Protein AF-A0A968S5L4-F1 (afdb_monomer_lite)

pLDDT: mean 70.98, std 14.9, range [24.83, 89.88]

Foldseek 3Di:
DDDDDQPFDPDPAKTKDKDQQPPPPDADLPDQRMKIKIKHKDFAPRDGDPCCQLKIKIKIFMAGSVLCVVVDDQDPDAPPPPDDPPNRSHGPDMDMDIGHHPDDDQQSVQCRHPVPPRPD

Structure (mmCIF, N/CA/C/O backbone):
data_AF-A0A968S5L4-F1
#
_entry.id   AF-A0A968S5L4-F1
#
loop_
_atom_site.group_PDB
_atom_site.id
_atom_site.type_symbol
_atom_site.label_atom_id
_atom_site.label_alt_id
_atom_site.label_comp_id
_atom_site.label_asym_id
_atom_site.label_entity_id
_atom_site.label_seq_id
_atom_site.pdbx_PDB_ins_code
_atom_site.Cartn_x
_atom_site.Cartn_y
_atom_site.Cartn_z
_atom_site.occupancy
_atom_site.B_iso_or_equiv
_atom_site.auth_seq_id
_atom_site.auth_comp_id
_atom_site.auth_asym_id
_atom_site.auth_atom_id
_atom_site.pdbx_PDB_model_num
ATOM 1 N N . MET A 1 1 ? -27.297 -17.926 2.618 1.00 31.64 1 MET A N 1
ATOM 2 C CA . MET A 1 1 ? -27.631 -16.638 1.979 1.00 31.64 1 MET A CA 1
ATOM 3 C C . MET A 1 1 ? -26.302 -16.006 1.614 1.00 31.64 1 MET A C 1
ATOM 5 O O . MET A 1 1 ? -25.508 -15.799 2.516 1.00 31.64 1 MET A O 1
ATOM 9 N N . ALA A 1 2 ? -25.987 -15.887 0.325 1.00 24.83 2 ALA A N 1
ATOM 10 C CA . ALA A 1 2 ? -24.696 -15.364 -0.121 1.00 24.83 2 ALA A CA 1
ATOM 11 C C . ALA A 1 2 ? -24.741 -13.832 -0.059 1.00 24.83 2 ALA A C 1
ATOM 13 O O . ALA A 1 2 ? -25.606 -13.228 -0.693 1.00 24.83 2 ALA A O 1
ATOM 14 N N . SER A 1 3 ? -23.867 -13.230 0.748 1.00 40.69 3 SER A N 1
ATOM 15 C CA . SER A 1 3 ? -23.628 -11.788 0.746 1.00 40.69 3 SER A CA 1
ATOM 16 C C . SER A 1 3 ? -23.086 -11.376 -0.624 1.00 40.69 3 SER A C 1
ATOM 18 O O . SER A 1 3 ? -22.370 -12.137 -1.278 1.00 40.69 3 SER A O 1
ATOM 20 N N . ALA A 1 4 ? -23.507 -10.204 -1.099 1.00 41.69 4 ALA A N 1
ATOM 21 C CA . ALA A 1 4 ? -23.094 -9.661 -2.386 1.00 41.69 4 ALA A CA 1
ATOM 22 C C . ALA A 1 4 ? -21.556 -9.672 -2.512 1.00 41.69 4 ALA A C 1
ATOM 24 O O . ALA A 1 4 ? -20.881 -9.406 -1.515 1.00 41.69 4 ALA A O 1
ATOM 25 N N . PRO A 1 5 ? -20.987 -9.966 -3.699 1.00 42.16 5 PRO A N 1
ATOM 26 C CA . PRO A 1 5 ? -19.550 -9.827 -3.887 1.00 42.16 5 PRO A CA 1
ATOM 27 C C . PRO A 1 5 ? -19.185 -8.380 -3.556 1.00 42.16 5 PRO A C 1
ATOM 29 O O . PRO A 1 5 ? -19.852 -7.466 -4.047 1.00 42.16 5 PRO A O 1
ATOM 32 N N . CYS A 1 6 ? -18.178 -8.186 -2.698 1.00 44.28 6 CYS A N 1
ATOM 33 C CA . CYS A 1 6 ? -17.634 -6.876 -2.360 1.00 44.28 6 CYS A CA 1
ATOM 34 C C . CYS A 1 6 ? -17.539 -6.050 -3.648 1.00 44.28 6 CYS A C 1
ATOM 36 O O . CYS A 1 6 ? -16.860 -6.462 -4.592 1.00 44.28 6 CYS A O 1
ATOM 38 N N . ALA A 1 7 ? -18.303 -4.959 -3.742 1.00 43.19 7 ALA A N 1
ATOM 39 C CA . ALA A 1 7 ? -18.346 -4.172 -4.963 1.00 43.19 7 ALA A CA 1
ATOM 40 C C . ALA A 1 7 ? -16.926 -3.676 -5.266 1.00 43.19 7 ALA A C 1
ATOM 42 O O . ALA A 1 7 ? -16.298 -3.030 -4.428 1.00 43.19 7 ALA A O 1
ATOM 43 N N . SER A 1 8 ? -16.411 -4.026 -6.447 1.00 37.66 8 SER A N 1
ATOM 44 C CA . SER A 1 8 ? -15.087 -3.597 -6.900 1.00 37.66 8 SER A CA 1
ATOM 45 C C . SER A 1 8 ? -14.999 -2.066 -6.840 1.00 37.66 8 SER A C 1
ATOM 47 O O . SER A 1 8 ? -15.880 -1.401 -7.393 1.00 37.66 8 SER A O 1
ATOM 49 N N . PRO A 1 9 ? -13.943 -1.486 -6.246 1.00 40.91 9 PRO A N 1
ATOM 50 C CA . PRO A 1 9 ? -13.717 -0.050 -6.247 1.00 40.91 9 PRO A CA 1
ATOM 51 C C . PRO A 1 9 ? -13.678 0.462 -7.689 1.00 40.91 9 PRO A C 1
ATOM 53 O O . PRO A 1 9 ? -12.948 -0.068 -8.527 1.00 40.91 9 PRO A O 1
ATOM 56 N N . THR A 1 10 ? -14.469 1.492 -7.985 1.00 44.44 10 THR A N 1
ATOM 57 C CA . THR A 1 10 ? -14.611 2.098 -9.323 1.00 44.44 10 THR A CA 1
ATOM 58 C C . THR A 1 10 ? -13.517 3.126 -9.642 1.00 44.44 10 THR A C 1
ATOM 60 O O . THR A 1 10 ? -13.567 3.785 -10.678 1.00 44.44 10 THR A O 1
ATOM 63 N N . SER A 1 11 ? -12.531 3.284 -8.753 1.00 48.44 11 SER A N 1
ATOM 64 C CA . SER A 1 11 ? -11.362 4.150 -8.929 1.00 48.44 11 SER A CA 1
ATOM 65 C C . SER A 1 11 ? -10.248 3.398 -9.660 1.00 48.44 11 SER A C 1
ATOM 67 O O . SER A 1 11 ? -9.842 2.312 -9.253 1.00 48.44 11 SER A O 1
ATOM 69 N N . THR A 1 12 ? -9.731 3.984 -10.738 1.00 48.81 12 THR A N 1
ATOM 70 C CA . THR A 1 12 ? -8.738 3.361 -11.628 1.00 48.81 12 THR A CA 1
ATOM 71 C C . THR A 1 12 ? -7.289 3.494 -11.156 1.00 48.81 12 THR A C 1
ATOM 73 O O . THR A 1 12 ? -6.401 2.978 -11.827 1.00 48.81 12 THR A O 1
ATOM 76 N N . ALA A 1 13 ? -7.017 4.188 -10.046 1.00 50.78 13 ALA A N 1
ATOM 77 C CA . ALA A 1 13 ? -5.640 4.444 -9.613 1.00 50.78 13 ALA A CA 1
ATOM 78 C C . ALA A 1 13 ? -5.165 3.481 -8.514 1.00 50.78 13 ALA A C 1
ATOM 80 O O . ALA A 1 13 ? -4.027 3.032 -8.563 1.00 50.78 13 ALA A O 1
ATOM 81 N N . PHE A 1 14 ? -6.030 3.118 -7.563 1.00 58.44 14 PHE A N 1
ATOM 82 C CA . PHE A 1 14 ? -5.713 2.209 -6.459 1.00 58.44 14 PHE A CA 1
ATOM 83 C C . PHE A 1 14 ? -7.018 1.570 -5.986 1.00 58.44 14 PHE A C 1
ATOM 85 O O . PHE A 1 14 ? -7.933 2.283 -5.571 1.00 58.44 14 PHE A O 1
ATOM 92 N N . GLN A 1 15 ? -7.135 0.246 -6.075 1.00 68.75 15 GLN A N 1
ATOM 93 C CA . GLN A 1 15 ? -8.306 -0.436 -5.532 1.00 68.75 15 GLN A CA 1
ATOM 94 C C . GLN A 1 15 ? -8.100 -0.593 -4.024 1.00 68.75 15 GLN A C 1
ATOM 96 O O . GLN A 1 15 ? -7.234 -1.354 -3.592 1.00 68.75 15 GLN A O 1
ATOM 101 N N . LEU A 1 16 ? -8.861 0.177 -3.246 1.00 75.75 16 LEU A N 1
ATOM 102 C CA . LEU A 1 16 ? -8.936 0.074 -1.792 1.00 75.75 16 LEU A CA 1
ATOM 103 C C . LEU A 1 16 ? -10.148 -0.776 -1.420 1.00 75.75 16 LEU A C 1
ATOM 105 O O . LEU A 1 16 ? -11.273 -0.443 -1.784 1.00 75.75 16 LEU A O 1
ATOM 109 N N . TYR A 1 17 ? -9.908 -1.861 -0.700 1.00 85.69 17 TYR A N 1
ATOM 110 C CA . TYR A 1 17 ? -10.927 -2.749 -0.159 1.00 85.69 17 TYR A CA 1
ATOM 111 C C . TYR A 1 17 ? -10.902 -2.666 1.356 1.00 85.69 17 TYR A C 1
ATOM 113 O O . TYR A 1 17 ? -9.827 -2.581 1.942 1.00 85.69 17 TYR A O 1
ATOM 121 N N . CYS A 1 18 ? -12.069 -2.734 1.980 1.00 86.81 18 CYS A N 1
ATOM 122 C CA . CYS A 1 18 ? -12.160 -2.854 3.425 1.00 86.81 18 CYS A CA 1
ATOM 123 C C . CYS A 1 18 ? -12.582 -4.263 3.824 1.00 86.81 18 CYS A C 1
ATOM 125 O O . CYS A 1 18 ? -13.410 -4.878 3.147 1.00 86.81 18 CYS A O 1
ATOM 127 N N . ILE A 1 19 ? -11.994 -4.757 4.906 1.00 89.88 19 ILE A N 1
ATOM 128 C CA . ILE A 1 19 ? -12.400 -5.973 5.593 1.00 89.88 19 ILE A CA 1
ATOM 129 C C . ILE A 1 19 ? -12.934 -5.548 6.952 1.00 89.88 19 ILE A C 1
ATOM 131 O O . ILE A 1 19 ? -12.170 -5.043 7.771 1.00 89.88 19 ILE A O 1
ATOM 135 N N . ASP A 1 20 ? -14.229 -5.765 7.138 1.00 88.62 20 ASP A N 1
ATOM 136 C CA . ASP A 1 20 ? -14.920 -5.622 8.415 1.00 88.62 20 ASP A CA 1
ATOM 137 C C . ASP A 1 20 ? -14.477 -6.770 9.338 1.00 88.62 20 ASP A C 1
ATOM 139 O O . ASP A 1 20 ? -14.706 -7.950 9.034 1.00 88.62 20 ASP A O 1
ATOM 143 N N . GLY A 1 21 ? -13.760 -6.431 10.408 1.00 87.25 21 GLY A N 1
ATOM 144 C CA . GLY A 1 21 ? -13.229 -7.403 11.363 1.00 87.25 21 GLY A CA 1
ATOM 145 C C . GLY A 1 21 ? -14.030 -7.511 12.657 1.00 87.25 21 GLY A C 1
ATOM 146 O O . GLY A 1 21 ? -13.798 -8.455 13.419 1.00 87.25 21 GLY A O 1
ATOM 147 N N . ASP A 1 22 ? -14.973 -6.601 12.905 1.00 87.12 22 ASP A N 1
ATOM 148 C CA . ASP A 1 22 ? -15.823 -6.591 14.101 1.00 87.12 22 ASP A CA 1
ATOM 149 C C . ASP A 1 22 ? -17.295 -6.961 13.827 1.00 87.12 22 ASP A C 1
ATOM 151 O O . ASP A 1 22 ? -18.073 -7.184 14.760 1.00 87.12 22 ASP A O 1
ATOM 155 N N . SER A 1 23 ? -17.627 -7.202 12.558 1.00 85.44 23 SER A N 1
ATOM 156 C CA . SER A 1 23 ? -18.938 -7.608 12.048 1.00 85.44 23 SER A CA 1
ATOM 157 C C . SER A 1 23 ? -20.044 -6.570 12.250 1.00 85.44 23 SER A C 1
ATOM 159 O O . SER A 1 23 ? -21.217 -6.950 12.361 1.00 85.44 23 SER A O 1
ATOM 161 N N . ASP A 1 24 ? -19.709 -5.280 12.300 1.00 85.56 24 ASP A N 1
ATOM 162 C CA . ASP A 1 24 ? -20.695 -4.201 12.380 1.00 85.56 24 ASP A CA 1
ATOM 163 C C . ASP A 1 24 ? -21.329 -3.843 11.015 1.00 85.56 24 ASP A C 1
ATOM 165 O O . ASP A 1 24 ? -22.387 -3.204 10.959 1.00 85.56 24 ASP A O 1
ATOM 169 N N . GLY A 1 25 ? -20.756 -4.352 9.917 1.00 82.94 25 GLY A N 1
ATOM 170 C CA . GLY A 1 25 ? -21.196 -4.140 8.540 1.00 82.94 25 GLY A CA 1
ATOM 171 C C . GLY A 1 25 ? -20.657 -2.863 7.892 1.00 82.94 25 GLY A C 1
ATOM 172 O O . GLY A 1 25 ? -21.082 -2.524 6.779 1.00 82.94 25 GLY A O 1
ATOM 173 N N . PHE A 1 26 ? -19.750 -2.155 8.556 1.00 83.31 26 PHE A N 1
ATOM 174 C CA . PHE A 1 26 ? -19.145 -0.908 8.120 1.00 83.31 26 PHE A CA 1
ATOM 175 C C . PHE A 1 26 ? -17.622 -1.045 8.018 1.00 83.31 26 PHE A C 1
ATOM 177 O O . PHE A 1 26 ? -17.038 -2.099 8.221 1.00 83.31 26 PHE A O 1
ATOM 184 N N . CYS A 1 27 ? -16.990 0.021 7.535 1.00 82.00 27 CYS A N 1
ATOM 185 C CA . CYS A 1 27 ? -15.543 0.157 7.547 1.00 82.00 27 CYS A CA 1
ATOM 186 C C . CYS A 1 27 ? -15.231 1.375 8.399 1.00 82.00 27 CYS A C 1
ATOM 188 O O . CYS A 1 27 ? -15.309 2.514 7.923 1.00 82.00 27 CYS A O 1
ATOM 190 N N . THR A 1 28 ? -14.991 1.136 9.673 1.00 83.50 28 THR A N 1
ATOM 191 C CA . THR A 1 28 ? -14.825 2.157 10.689 1.00 83.50 28 THR A CA 1
ATOM 192 C C . THR A 1 28 ? -13.348 2.429 10.939 1.00 83.50 28 THR A C 1
ATOM 194 O O . THR A 1 28 ? -12.475 1.581 10.769 1.00 83.50 28 THR A O 1
ATOM 197 N N . VAL A 1 29 ? -13.056 3.673 11.305 1.00 82.69 29 VAL A N 1
ATOM 198 C CA . VAL A 1 29 ? -11.712 4.110 11.710 1.00 82.69 29 VAL A CA 1
ATOM 199 C C . VAL A 1 29 ? -11.630 4.325 13.223 1.00 82.69 29 VAL A C 1
ATOM 201 O O . VAL A 1 29 ? -10.569 4.641 13.741 1.00 82.69 29 VAL A O 1
ATOM 204 N N . ASP A 1 30 ? -12.732 4.108 13.940 1.00 80.19 30 ASP A N 1
ATOM 205 C CA . ASP A 1 30 ? -12.852 4.385 15.374 1.00 80.19 30 ASP A CA 1
ATOM 206 C C . ASP A 1 30 ? -12.536 3.132 16.227 1.00 80.19 30 ASP A C 1
ATOM 208 O O . ASP A 1 30 ? -12.755 3.117 17.440 1.00 80.19 30 ASP A O 1
ATOM 212 N N . GLY A 1 31 ? -12.019 2.065 15.600 1.00 76.88 31 GLY A N 1
ATOM 213 C CA . GLY A 1 31 ? -11.726 0.779 16.231 1.00 76.88 31 GLY A CA 1
ATOM 214 C C . GLY A 1 31 ? -10.647 -0.034 15.506 1.00 76.88 31 GLY A C 1
ATOM 215 O O . GLY A 1 31 ? -10.334 0.187 14.339 1.00 76.88 31 GLY A O 1
ATOM 216 N N . GLU A 1 32 ? -10.055 -0.998 16.213 1.00 79.25 32 GLU A N 1
ATOM 217 C CA . GLU A 1 32 ? -8.937 -1.820 15.711 1.00 79.25 32 GLU A CA 1
ATOM 218 C C . GLU A 1 32 ? -9.376 -3.029 14.864 1.00 79.25 32 GLU A C 1
ATOM 220 O O . GLU A 1 32 ? -8.525 -3.793 14.404 1.00 79.25 32 GLU A O 1
ATOM 225 N N . GLY A 1 33 ? -10.687 -3.231 14.691 1.00 85.38 33 GLY A N 1
ATOM 226 C CA . GLY A 1 33 ? -11.251 -4.400 14.012 1.00 85.38 33 GLY A CA 1
ATOM 227 C C . GLY A 1 33 ? -11.043 -4.377 12.501 1.00 85.38 33 GLY A C 1
ATOM 228 O O . GLY A 1 33 ? -10.704 -5.402 11.909 1.00 85.38 33 GLY A O 1
ATOM 229 N N . ASP A 1 34 ? -11.181 -3.205 11.888 1.00 89.12 34 ASP A N 1
ATOM 230 C CA . ASP A 1 34 ? -11.277 -3.102 10.438 1.00 89.12 34 ASP A CA 1
ATOM 231 C C . ASP A 1 34 ? -9.929 -2.907 9.760 1.00 89.12 34 ASP A C 1
ATOM 233 O O . ASP A 1 34 ? -8.997 -2.278 10.275 1.00 89.12 34 ASP A O 1
ATOM 237 N N . MET A 1 35 ? -9.828 -3.445 8.548 1.00 88.50 35 MET A N 1
ATOM 238 C CA . MET A 1 35 ? -8.586 -3.476 7.786 1.00 88.50 35 MET A CA 1
ATOM 239 C C . MET A 1 35 ? -8.787 -2.903 6.391 1.00 88.50 35 MET A C 1
ATOM 241 O O . MET A 1 35 ? -9.755 -3.218 5.702 1.00 88.50 35 MET A O 1
ATOM 245 N N . LEU A 1 36 ? -7.810 -2.128 5.927 1.00 87.00 36 LEU A N 1
ATOM 246 C CA . LEU A 1 36 ? -7.767 -1.606 4.567 1.00 87.00 36 LEU A CA 1
ATOM 247 C C . LEU A 1 36 ? -6.743 -2.378 3.742 1.00 87.00 36 LEU A C 1
ATOM 249 O O . LEU A 1 36 ? -5.567 -2.463 4.090 1.00 87.00 36 LEU A O 1
ATOM 253 N N . ILE A 1 37 ? -7.182 -2.909 2.609 1.00 87.94 37 ILE A N 1
ATOM 254 C CA . ILE A 1 37 ? -6.347 -3.588 1.627 1.00 87.94 37 ILE A CA 1
ATOM 255 C C . ILE A 1 37 ? -6.222 -2.690 0.405 1.00 87.94 37 ILE A C 1
ATOM 257 O O . ILE A 1 37 ? -7.201 -2.403 -0.278 1.00 87.94 37 ILE A O 1
ATOM 261 N N . GLN A 1 38 ? -4.999 -2.287 0.091 1.00 85.12 38 GLN A N 1
ATOM 262 C CA . GLN A 1 38 ? -4.683 -1.543 -1.118 1.00 85.12 38 GLN A CA 1
ATOM 263 C C . GLN A 1 38 ? -3.981 -2.458 -2.119 1.00 85.12 38 GLN A C 1
ATOM 265 O O . GLN A 1 38 ? -2.874 -2.936 -1.863 1.00 85.12 38 GLN A O 1
ATOM 270 N N . ALA A 1 39 ? -4.592 -2.650 -3.287 1.00 82.81 39 ALA A N 1
ATOM 271 C CA . ALA A 1 39 ? -3.911 -3.208 -4.449 1.00 82.81 39 ALA A CA 1
ATOM 272 C C . ALA A 1 39 ? -3.353 -2.075 -5.323 1.00 82.81 39 ALA A C 1
ATOM 274 O O . ALA A 1 39 ? -4.044 -1.093 -5.612 1.00 82.81 39 ALA A O 1
ATOM 275 N N . ALA A 1 40 ? -2.103 -2.219 -5.759 1.00 76.88 40 ALA A N 1
ATOM 276 C CA . ALA A 1 40 ? -1.422 -1.242 -6.599 1.00 76.88 40 ALA A CA 1
ATOM 277 C C . ALA A 1 40 ? -0.593 -1.922 -7.693 1.00 76.88 40 ALA A C 1
ATOM 279 O O . ALA A 1 40 ? 0.094 -2.912 -7.445 1.00 76.88 40 ALA A O 1
ATOM 280 N N . GLY A 1 41 ? -0.621 -1.351 -8.897 1.00 74.12 41 GLY A N 1
ATOM 281 C CA . GLY A 1 41 ? 0.320 -1.658 -9.971 1.00 74.12 41 GLY A CA 1
ATOM 282 C C . GLY A 1 41 ? 1.267 -0.481 -10.179 1.00 74.12 41 GLY A C 1
ATOM 283 O O . GLY A 1 41 ? 0.818 0.661 -10.226 1.00 74.12 41 GLY A O 1
ATOM 284 N N . PHE A 1 42 ? 2.567 -0.737 -10.293 1.00 71.94 42 PHE A N 1
ATOM 285 C CA . PHE A 1 42 ? 3.575 0.313 -10.447 1.00 71.94 42 PHE A CA 1
ATOM 286 C C . PHE A 1 42 ? 4.658 -0.082 -11.451 1.00 71.94 42 PHE A C 1
ATOM 288 O O . PHE A 1 42 ? 5.065 -1.242 -11.542 1.00 71.94 42 PHE A O 1
ATOM 295 N N . ASN A 1 43 ? 5.132 0.914 -12.199 1.00 67.06 43 ASN A N 1
ATOM 296 C CA . ASN A 1 43 ? 6.302 0.816 -13.064 1.00 67.06 43 ASN A CA 1
ATOM 297 C C . ASN A 1 43 ? 7.378 1.773 -12.503 1.00 67.06 43 ASN A C 1
ATOM 299 O O . ASN A 1 43 ? 7.070 2.910 -12.141 1.00 67.06 43 ASN A O 1
ATOM 303 N N . GLY A 1 44 ? 8.608 1.287 -12.322 1.00 62.62 44 GLY A N 1
ATOM 304 C CA . GLY A 1 44 ? 9.707 2.028 -11.687 1.00 62.62 44 GLY A CA 1
ATOM 305 C C . GLY A 1 44 ? 9.480 2.520 -10.267 1.00 62.62 44 GLY A C 1
ATOM 306 O O . GLY A 1 44 ? 8.763 1.879 -9.491 1.00 62.62 44 GLY A O 1
ATOM 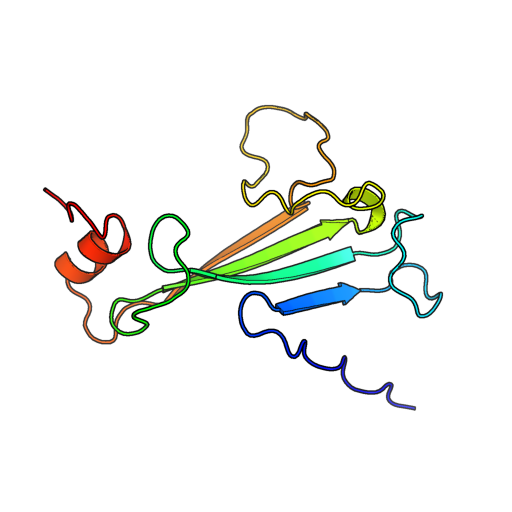307 N N . ASN A 1 45 ? 10.142 3.624 -9.904 1.00 55.91 45 ASN A N 1
ATOM 308 C CA . ASN A 1 45 ? 10.125 4.245 -8.570 1.00 55.91 45 ASN A CA 1
ATOM 309 C C . ASN A 1 45 ? 8.795 4.968 -8.256 1.00 55.91 45 ASN A C 1
ATOM 311 O O . ASN A 1 45 ? 8.782 6.130 -7.863 1.00 55.91 45 ASN A O 1
ATOM 315 N N . GLY A 1 46 ? 7.664 4.275 -8.417 1.00 53.31 46 GLY A N 1
ATOM 316 C CA . GLY A 1 46 ? 6.359 4.730 -7.924 1.00 53.31 46 GLY A CA 1
ATOM 317 C C . GLY A 1 46 ? 5.501 5.522 -8.915 1.00 53.31 46 GLY A C 1
ATOM 318 O O . GLY A 1 46 ? 4.538 6.157 -8.495 1.00 53.31 46 GLY A O 1
ATOM 319 N N . GLY A 1 47 ? 5.807 5.482 -10.217 1.00 55.16 47 GLY A N 1
ATOM 320 C CA . GLY A 1 47 ? 4.964 6.093 -11.248 1.00 55.16 47 GLY A CA 1
ATOM 321 C C . GLY A 1 47 ? 3.700 5.275 -11.550 1.00 55.16 47 GLY A C 1
ATOM 322 O O . GLY A 1 47 ? 3.739 4.040 -11.581 1.00 55.16 47 GLY A O 1
ATOM 323 N N . ALA A 1 48 ? 2.581 5.967 -11.808 1.00 54.38 48 ALA A N 1
ATOM 324 C CA . ALA A 1 48 ? 1.355 5.367 -12.345 1.00 54.38 48 ALA A CA 1
ATOM 325 C C . ALA A 1 48 ? 1.655 4.652 -13.672 1.00 54.38 48 ALA A C 1
ATOM 327 O O . ALA A 1 48 ? 2.414 5.179 -14.477 1.00 54.38 48 ALA A O 1
ATOM 328 N N . MET A 1 49 ? 1.083 3.461 -13.882 1.00 58.59 49 MET A N 1
ATOM 329 C CA . MET A 1 49 ? 1.486 2.490 -14.911 1.00 58.59 49 MET A CA 1
ATOM 330 C C . MET A 1 49 ? 1.283 3.017 -16.358 1.00 58.59 49 MET A C 1
ATOM 332 O O . MET A 1 49 ? 0.151 2.992 -16.839 1.00 58.59 49 MET A O 1
ATOM 336 N N . PRO A 1 50 ? 2.329 3.442 -17.105 1.00 52.88 50 PRO A N 1
ATOM 337 C CA . PRO A 1 50 ? 2.153 3.950 -18.471 1.00 52.88 50 PRO A CA 1
ATOM 338 C C . PRO A 1 50 ? 2.442 2.888 -19.548 1.00 52.88 50 PRO A C 1
ATOM 340 O O . PRO A 1 50 ? 2.117 3.092 -20.713 1.00 52.88 50 PRO A O 1
ATOM 343 N N . ALA A 1 51 ? 3.088 1.774 -19.182 1.00 62.03 51 ALA A N 1
ATOM 344 C CA . ALA A 1 51 ? 3.736 0.870 -20.133 1.00 62.03 51 ALA A CA 1
ATOM 345 C C . ALA A 1 51 ? 3.801 -0.581 -19.599 1.00 62.03 51 ALA A C 1
ATOM 347 O O . ALA A 1 51 ? 4.850 -1.005 -19.111 1.00 62.03 51 ALA A O 1
ATOM 348 N N . PRO A 1 52 ? 2.699 -1.359 -19.652 1.00 64.12 52 PRO A N 1
ATOM 349 C CA . PRO A 1 52 ? 2.687 -2.766 -19.217 1.00 64.12 52 PRO A CA 1
ATOM 350 C C . PRO A 1 52 ? 3.608 -3.666 -20.061 1.00 64.12 52 PRO A C 1
ATOM 352 O O . PRO A 1 52 ? 3.985 -4.753 -19.637 1.00 64.12 52 PRO A O 1
ATOM 355 N N . ASN A 1 53 ? 4.005 -3.206 -21.248 1.00 70.19 53 ASN A N 1
ATOM 356 C CA . ASN A 1 53 ? 4.911 -3.896 -22.165 1.00 70.19 53 ASN A CA 1
ATOM 357 C C . ASN A 1 53 ? 6.366 -3.989 -21.672 1.00 70.19 53 ASN A C 1
ATOM 359 O O . ASN A 1 53 ? 7.120 -4.784 -22.224 1.00 70.19 53 ASN A O 1
ATOM 3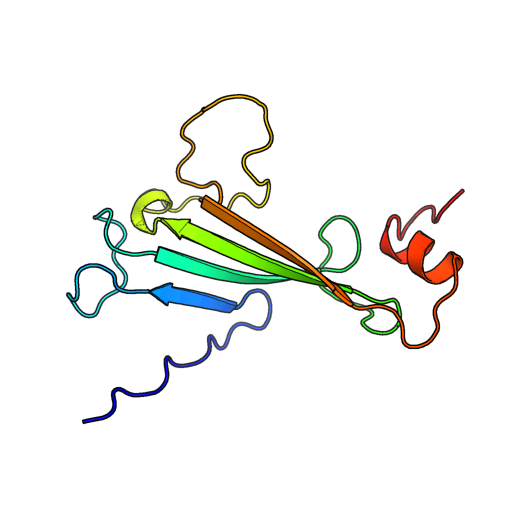63 N N . LEU A 1 54 ? 6.762 -3.209 -20.661 1.00 72.25 54 LEU A N 1
ATOM 364 C CA . LEU A 1 54 ? 8.115 -3.219 -20.083 1.00 72.25 54 LEU A CA 1
ATOM 365 C C . LEU A 1 54 ? 8.224 -4.086 -18.816 1.00 72.25 54 LEU A C 1
ATOM 367 O O . LEU A 1 54 ? 9.246 -4.064 -18.133 1.00 72.25 54 LEU A O 1
ATOM 371 N N . GLY A 1 55 ? 7.168 -4.837 -18.496 1.00 74.25 55 GLY A N 1
ATOM 372 C CA . GLY A 1 55 ? 7.008 -5.463 -17.192 1.00 74.25 55 GLY A CA 1
ATOM 373 C C . GLY A 1 55 ? 6.576 -4.446 -16.133 1.00 74.25 55 GLY A C 1
ATOM 374 O O . GLY A 1 55 ? 6.706 -3.230 -16.290 1.00 74.25 55 GLY A O 1
ATOM 375 N N . TYR A 1 56 ? 6.014 -4.936 -15.038 1.00 76.75 56 TYR A N 1
ATOM 376 C CA . TYR A 1 56 ? 5.459 -4.111 -13.968 1.00 76.75 56 TYR A CA 1
ATOM 377 C C . TYR A 1 56 ? 5.509 -4.854 -12.640 1.00 76.75 56 TYR A C 1
ATOM 379 O O . TYR A 1 56 ? 5.737 -6.058 -12.588 1.00 76.75 56 TYR A O 1
ATOM 387 N N . ARG A 1 57 ? 5.299 -4.136 -11.542 1.00 77.94 57 ARG A N 1
ATOM 388 C CA . ARG A 1 57 ? 5.166 -4.735 -10.217 1.00 77.94 57 ARG A CA 1
ATOM 389 C C . ARG A 1 57 ? 3.727 -4.621 -9.753 1.00 77.94 57 ARG A C 1
ATOM 391 O O . ARG A 1 57 ? 3.091 -3.583 -9.937 1.00 77.94 57 ARG A O 1
ATOM 398 N N . LEU A 1 58 ? 3.225 -5.692 -9.159 1.00 80.44 58 LEU A N 1
ATOM 399 C CA . LEU A 1 58 ? 1.971 -5.696 -8.421 1.00 80.44 58 LEU A CA 1
ATOM 400 C C . LEU A 1 58 ? 2.294 -5.704 -6.935 1.00 80.44 58 LEU A C 1
ATOM 402 O O . LEU A 1 58 ? 3.212 -6.396 -6.496 1.00 80.44 58 LEU A O 1
ATOM 406 N N . GLY A 1 59 ? 1.535 -4.939 -6.166 1.00 80.81 59 GLY A N 1
ATOM 407 C CA . GLY A 1 59 ? 1.650 -4.871 -4.723 1.00 80.81 59 GLY A CA 1
ATOM 408 C C . GLY A 1 59 ? 0.294 -4.990 -4.056 1.00 80.81 59 GLY A C 1
ATOM 409 O O . GLY A 1 59 ? -0.694 -4.435 -4.537 1.00 80.81 59 GLY A O 1
ATOM 410 N N . ILE A 1 60 ? 0.277 -5.687 -2.928 1.00 86.81 60 ILE A N 1
ATOM 411 C CA . ILE A 1 60 ? -0.818 -5.680 -1.965 1.00 86.81 60 ILE A CA 1
ATOM 412 C C . ILE A 1 60 ? -0.256 -5.137 -0.660 1.00 86.81 60 ILE A C 1
ATOM 414 O O . ILE A 1 60 ? 0.790 -5.594 -0.191 1.00 86.81 60 ILE A O 1
ATOM 418 N N . ARG A 1 61 ? -0.954 -4.164 -0.083 1.00 86.12 61 ARG A N 1
ATOM 419 C CA . ARG A 1 61 ? -0.658 -3.598 1.230 1.00 86.12 61 ARG A CA 1
ATOM 420 C C . ARG A 1 61 ? -1.875 -3.724 2.122 1.00 86.12 61 ARG A C 1
ATOM 422 O O . ARG A 1 61 ? -2.989 -3.498 1.659 1.00 86.12 61 ARG A O 1
ATOM 429 N N . VAL A 1 62 ? -1.647 -4.078 3.376 1.00 87.88 62 VAL A N 1
ATOM 430 C CA . VAL A 1 62 ? -2.700 -4.216 4.381 1.00 87.88 62 VAL A CA 1
ATOM 431 C C . VAL A 1 62 ? -2.410 -3.254 5.520 1.00 87.88 62 VAL A C 1
ATOM 433 O O . VAL A 1 62 ? -1.310 -3.273 6.067 1.00 87.88 62 VAL A O 1
ATOM 436 N N . TYR A 1 63 ? -3.393 -2.442 5.874 1.00 86.44 63 TYR A N 1
ATOM 437 C CA . TYR A 1 63 ? -3.337 -1.446 6.934 1.00 86.44 63 TYR A CA 1
ATOM 438 C C . TYR A 1 63 ? -4.465 -1.694 7.931 1.00 86.44 63 TYR A C 1
ATOM 440 O O . TYR A 1 63 ? -5.487 -2.277 7.571 1.00 86.44 63 TYR A O 1
ATOM 448 N N . GLN A 1 64 ? -4.301 -1.210 9.156 1.00 87.62 64 GLN A N 1
ATOM 449 C CA . GLN A 1 64 ? -5.421 -1.079 10.088 1.00 87.62 64 GLN A CA 1
ATOM 450 C C . GLN A 1 64 ? -6.223 0.170 9.712 1.00 87.62 64 GLN A C 1
ATOM 452 O O . GLN A 1 64 ? -5.629 1.193 9.372 1.00 87.62 64 GLN A O 1
ATOM 457 N N . ALA A 1 65 ? -7.552 0.108 9.743 1.00 84.94 65 ALA A N 1
ATOM 458 C CA . ALA A 1 65 ? -8.394 1.231 9.335 1.00 84.94 65 ALA A CA 1
ATOM 459 C C . ALA A 1 65 ? -8.250 2.440 10.276 1.00 84.94 65 ALA A C 1
ATOM 461 O O . ALA A 1 65 ? -8.147 3.572 9.798 1.00 84.94 65 ALA A O 1
ATOM 462 N N . PHE A 1 66 ? -8.124 2.217 11.591 1.00 84.88 66 PHE A N 1
ATOM 463 C CA . PHE A 1 66 ? -7.974 3.308 12.568 1.00 84.88 66 PHE A CA 1
ATOM 464 C C . PHE A 1 66 ? -6.727 4.172 12.378 1.00 84.88 66 PHE A C 1
ATOM 466 O O . PHE A 1 66 ? -6.689 5.324 12.805 1.00 84.88 66 PHE A O 1
ATOM 473 N N . ALA A 1 67 ? -5.715 3.667 11.672 1.00 83.12 67 ALA A N 1
ATOM 474 C CA . ALA A 1 67 ? -4.550 4.455 11.289 1.00 83.12 67 ALA A CA 1
ATOM 475 C C . ALA A 1 67 ? -4.909 5.751 10.539 1.00 83.12 67 ALA A C 1
ATOM 477 O O . ALA A 1 67 ? -4.122 6.702 10.492 1.00 83.12 67 ALA A O 1
ATOM 478 N N . PHE A 1 68 ? -6.100 5.786 9.942 1.00 81.69 68 PHE A N 1
ATOM 479 C CA . PHE A 1 68 ? -6.596 6.872 9.113 1.00 81.69 68 PHE A CA 1
ATOM 480 C C . PHE A 1 68 ? -7.708 7.686 9.777 1.00 81.69 68 PHE A C 1
ATOM 482 O O . PHE A 1 68 ? -8.295 8.526 9.100 1.00 81.69 68 PHE A O 1
ATOM 489 N N . GLU A 1 69 ? -7.951 7.526 11.084 1.00 80.94 69 GLU A N 1
ATOM 490 C CA . GLU A 1 69 ? -8.900 8.358 11.849 1.00 80.94 69 GLU A CA 1
ATOM 491 C C . GLU A 1 69 ? -8.619 9.862 11.650 1.00 80.94 69 GLU A C 1
ATOM 493 O O . GLU A 1 69 ? -9.521 10.677 11.470 1.00 80.94 69 GLU A O 1
ATOM 498 N N . SER A 1 70 ? -7.336 10.228 11.566 1.00 77.56 70 SER A N 1
ATOM 499 C CA . SER A 1 70 ? -6.875 11.604 11.331 1.00 77.56 70 SER A CA 1
ATOM 500 C C . SER A 1 70 ? -6.886 12.057 9.859 1.00 77.56 70 SER A C 1
ATOM 502 O O . SER A 1 70 ? -6.474 13.180 9.565 1.00 77.56 70 SER A O 1
ATOM 504 N N . GLY A 1 71 ? -7.335 11.215 8.921 1.00 68.81 71 GLY A N 1
ATOM 505 C CA . GLY A 1 71 ? -7.376 11.529 7.487 1.00 68.81 71 GLY A CA 1
ATOM 506 C C . GLY A 1 71 ? -6.004 11.574 6.801 1.00 68.81 71 GLY A C 1
ATOM 507 O O . GLY A 1 71 ? -5.829 12.302 5.824 1.00 68.81 71 GLY A O 1
ATOM 508 N N . GLY A 1 72 ? -5.014 10.840 7.320 1.00 69.00 72 GLY A N 1
ATOM 509 C CA . GLY A 1 72 ? -3.661 10.811 6.760 1.00 69.00 72 GLY A CA 1
ATOM 510 C C . GLY A 1 72 ? -3.538 10.072 5.423 1.00 69.00 72 GLY A C 1
ATOM 511 O O . GLY A 1 72 ? -4.418 9.324 4.997 1.00 69.00 72 GLY A O 1
ATOM 512 N N . THR A 1 73 ? -2.410 10.289 4.748 1.00 71.56 73 THR A N 1
ATOM 513 C CA . THR A 1 73 ? -2.083 9.618 3.482 1.00 71.56 73 THR A CA 1
ATOM 514 C C . THR A 1 73 ? -1.476 8.243 3.756 1.00 71.56 73 THR A C 1
ATOM 516 O O . THR A 1 73 ? -0.689 8.087 4.682 1.00 71.56 73 THR A O 1
ATOM 519 N N . LEU A 1 74 ? -1.795 7.257 2.9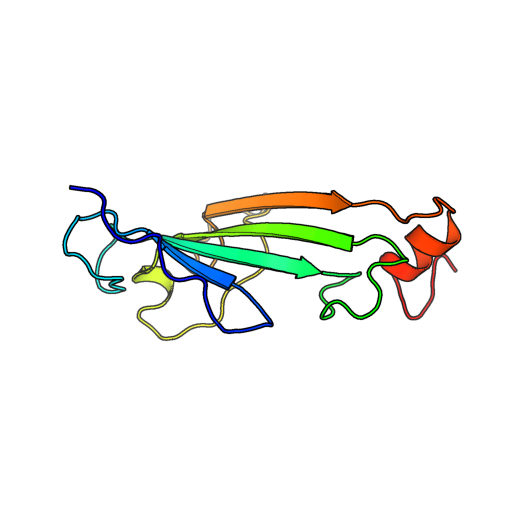14 1.00 68.88 74 LEU A 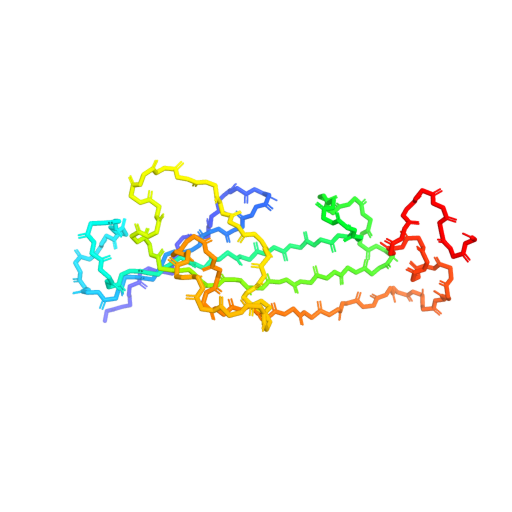N 1
ATOM 520 C CA . LEU A 1 74 ? -1.204 5.915 2.962 1.00 68.88 74 LEU A CA 1
ATOM 521 C C . LEU A 1 74 ? 0.325 5.987 2.813 1.00 68.88 74 LEU A C 1
ATOM 523 O O . LEU A 1 74 ? 0.813 6.384 1.748 1.00 68.88 74 LEU A O 1
ATOM 527 N N . ASP A 1 75 ? 1.079 5.557 3.833 1.00 70.81 75 ASP A N 1
ATOM 528 C CA . ASP A 1 75 ? 2.518 5.344 3.669 1.00 70.81 75 ASP A CA 1
ATOM 529 C C . ASP A 1 75 ? 2.739 4.057 2.868 1.00 70.81 75 ASP A C 1
ATOM 531 O O . ASP A 1 75 ? 2.128 3.005 3.080 1.00 70.81 75 ASP A O 1
ATOM 535 N N . THR A 1 76 ? 3.611 4.165 1.881 1.00 70.38 76 THR A N 1
ATOM 536 C CA . THR A 1 76 ? 3.928 3.109 0.925 1.00 70.38 76 THR A CA 1
ATOM 537 C C . THR A 1 76 ? 5.240 2.403 1.253 1.00 70.38 76 THR A C 1
ATOM 539 O O . THR A 1 76 ? 5.563 1.395 0.613 1.00 70.38 76 THR A O 1
ATOM 542 N N . ASN A 1 77 ? 5.972 2.915 2.249 1.00 65.19 77 ASN A N 1
ATOM 543 C CA . ASN A 1 77 ? 7.203 2.337 2.751 1.00 65.19 77 ASN A CA 1
ATOM 544 C C . ASN A 1 77 ? 6.882 1.223 3.754 1.00 65.19 77 ASN A C 1
ATOM 546 O O . ASN A 1 77 ? 6.393 1.505 4.855 1.00 65.19 77 ASN A O 1
ATOM 550 N N . PRO A 1 78 ? 7.199 -0.045 3.432 1.00 56.62 78 PRO A N 1
ATOM 551 C CA . PRO A 1 78 ? 7.031 -1.123 4.394 1.00 56.62 78 PRO A CA 1
ATOM 552 C C . PRO A 1 78 ? 7.882 -0.838 5.628 1.00 56.62 78 PRO A C 1
ATOM 554 O O . PRO A 1 78 ? 8.888 -0.124 5.535 1.00 56.62 78 PRO A O 1
ATOM 557 N N . VAL A 1 79 ? 7.492 -1.402 6.774 1.00 56.97 79 VAL A N 1
ATOM 558 C CA . VAL A 1 79 ? 8.270 -1.407 8.022 1.00 56.97 79 VAL A CA 1
ATOM 559 C C . VAL A 1 79 ? 9.609 -2.109 7.801 1.00 56.97 79 VAL A C 1
ATOM 561 O O . VAL A 1 79 ? 9.792 -3.270 8.136 1.00 56.97 79 VAL A O 1
ATOM 564 N N . GLY A 1 80 ? 10.554 -1.424 7.153 1.00 48.72 80 GLY A N 1
ATOM 565 C CA . GLY A 1 80 ? 11.936 -1.864 7.050 1.00 48.72 80 GLY A CA 1
ATOM 566 C C . GLY A 1 80 ? 12.539 -1.979 8.448 1.00 48.72 80 GLY A C 1
ATOM 567 O O . GLY A 1 80 ? 12.073 -1.307 9.364 1.00 48.72 80 GLY A O 1
ATOM 568 N N . ASN A 1 81 ? 13.589 -2.795 8.583 1.00 46.75 81 ASN A N 1
ATOM 569 C CA . ASN A 1 81 ? 14.306 -3.168 9.821 1.00 46.75 81 ASN A CA 1
ATOM 570 C C . ASN A 1 81 ? 14.811 -2.006 10.721 1.00 46.75 81 ASN A C 1
ATOM 572 O O . ASN A 1 81 ? 15.561 -2.242 11.665 1.00 46.75 81 ASN A O 1
ATOM 576 N N . GLN A 1 82 ? 14.441 -0.758 10.446 1.00 45.69 82 GLN A N 1
ATOM 577 C CA . GLN A 1 82 ? 14.632 0.390 11.319 1.00 45.69 82 GLN A CA 1
ATOM 578 C C . GLN A 1 82 ? 13.479 0.408 12.333 1.00 45.69 82 GLN A C 1
ATOM 580 O O . GLN A 1 82 ? 12.334 0.686 11.985 1.00 45.69 82 GLN A O 1
ATOM 585 N N . GLY A 1 83 ? 13.811 0.006 13.561 1.00 46.00 83 GLY A N 1
ATOM 586 C CA . GLY A 1 83 ? 12.919 -0.372 14.658 1.00 46.00 83 GLY A CA 1
ATOM 587 C C . GLY A 1 83 ? 11.581 0.360 14.773 1.00 46.00 83 GLY A C 1
ATOM 588 O O . GLY A 1 83 ? 11.541 1.580 14.727 1.00 46.00 83 GLY A O 1
ATOM 589 N N . LEU A 1 84 ? 10.522 -0.433 14.984 1.00 48.56 84 LEU A N 1
ATOM 590 C CA . LEU A 1 84 ? 9.414 -0.275 15.948 1.00 48.56 84 LEU A CA 1
ATOM 591 C C . LEU A 1 84 ? 8.904 1.135 16.309 1.00 48.56 84 LEU A C 1
ATOM 593 O O . LEU A 1 84 ? 8.337 1.332 17.381 1.00 48.56 84 LEU A O 1
ATOM 597 N N . VAL A 1 85 ? 9.022 2.113 15.418 1.00 50.88 85 VAL A N 1
ATOM 598 C CA . VAL A 1 85 ? 8.156 3.285 15.450 1.00 50.88 85 VAL A CA 1
ATOM 599 C C . VAL A 1 85 ? 6.806 2.802 14.934 1.00 50.88 85 VAL A C 1
ATOM 601 O O . VAL A 1 85 ? 6.665 2.474 13.755 1.00 50.88 85 VAL A O 1
ATOM 604 N N . LEU A 1 86 ? 5.865 2.666 15.870 1.00 65.12 86 LEU A N 1
ATOM 605 C CA . LEU A 1 86 ? 4.465 2.295 15.666 1.00 65.12 86 LEU A CA 1
ATOM 606 C C . LEU A 1 86 ? 3.752 3.415 14.902 1.00 65.12 86 LEU A C 1
ATOM 608 O O . LEU A 1 86 ? 2.943 4.137 15.471 1.00 65.12 86 LEU A O 1
ATOM 612 N N . ASP A 1 87 ? 4.114 3.617 13.641 1.00 73.88 87 ASP A N 1
ATOM 613 C CA . ASP A 1 87 ? 3.312 4.431 12.743 1.00 73.88 87 ASP A CA 1
ATOM 61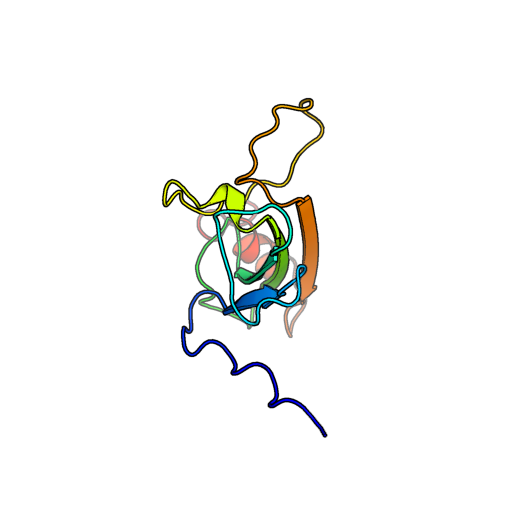4 C C . ASP A 1 87 ? 2.182 3.545 12.204 1.00 73.88 87 ASP A C 1
ATOM 616 O O . ASP A 1 87 ? 2.451 2.659 11.382 1.00 73.88 87 ASP A O 1
ATOM 620 N N . PRO A 1 88 ? 0.936 3.730 12.676 1.00 74.12 88 PRO A N 1
ATOM 621 C CA . PRO A 1 88 ? -0.180 2.900 12.252 1.00 74.12 88 PRO A CA 1
ATOM 622 C C . PRO A 1 88 ? -0.487 3.089 10.756 1.00 74.12 88 PRO A C 1
ATOM 624 O O . PRO A 1 88 ? -1.087 2.208 10.146 1.00 74.12 88 PRO A O 1
ATOM 627 N N . GLN A 1 89 ? -0.036 4.188 10.129 1.00 77.25 89 GLN A N 1
ATOM 628 C CA . GLN A 1 89 ? -0.257 4.480 8.704 1.00 77.25 89 GLN A CA 1
ATOM 629 C C . GLN A 1 89 ? 0.653 3.675 7.775 1.00 77.25 89 GLN A C 1
ATOM 631 O O . GLN A 1 89 ? 0.492 3.727 6.551 1.00 77.25 89 GLN A O 1
ATOM 636 N N . ARG A 1 90 ? 1.585 2.898 8.336 1.00 82.19 90 ARG A N 1
ATOM 637 C CA . ARG A 1 90 ? 2.429 1.964 7.590 1.00 82.19 90 ARG A CA 1
ATOM 638 C C . ARG A 1 90 ? 1.728 0.622 7.413 1.00 82.19 90 ARG A C 1
ATOM 640 O O . ARG A 1 90 ? 0.993 0.180 8.294 1.00 82.19 90 ARG A O 1
ATOM 647 N N . PRO A 1 91 ? 1.972 -0.076 6.293 1.00 82.81 91 PRO A N 1
ATOM 648 C CA . PRO A 1 91 ? 1.324 -1.352 6.062 1.00 82.81 91 PRO A CA 1
ATOM 649 C C . PRO A 1 91 ? 1.851 -2.399 7.050 1.00 82.81 91 PRO A C 1
ATOM 651 O O . PRO A 1 91 ? 3.063 -2.586 7.183 1.00 82.81 91 PRO A O 1
ATOM 654 N N . LEU A 1 92 ? 0.933 -3.128 7.686 1.00 84.56 92 LEU A N 1
ATOM 655 C CA . LEU A 1 92 ? 1.234 -4.304 8.505 1.00 84.56 92 LEU A CA 1
ATOM 656 C C . LEU A 1 92 ? 1.857 -5.417 7.665 1.00 84.56 92 LEU A C 1
ATOM 658 O O . LEU A 1 92 ? 2.764 -6.121 8.104 1.00 84.56 92 LEU A O 1
ATOM 662 N N . VAL A 1 93 ? 1.352 -5.576 6.441 1.00 85.06 93 VAL A N 1
ATOM 663 C CA . VAL A 1 93 ? 1.841 -6.551 5.471 1.00 85.06 93 VAL A CA 1
ATOM 664 C C . VAL A 1 93 ? 1.963 -5.871 4.122 1.00 85.06 93 VAL A C 1
ATOM 666 O O . VAL A 1 93 ? 1.040 -5.197 3.666 1.00 85.06 93 VAL A O 1
ATOM 669 N N . GLN A 1 94 ? 3.094 -6.099 3.461 1.00 84.44 94 GLN A N 1
ATOM 670 C CA . GLN A 1 94 ? 3.294 -5.738 2.069 1.00 84.44 94 GLN A CA 1
ATOM 671 C C . GLN A 1 94 ? 3.820 -6.949 1.306 1.00 84.44 94 GLN A C 1
ATOM 673 O O . GLN A 1 94 ? 4.881 -7.483 1.621 1.00 84.44 94 GLN A O 1
ATOM 678 N N . LEU A 1 95 ? 3.081 -7.352 0.278 1.00 84.25 95 LEU A N 1
ATOM 679 C CA . LEU A 1 95 ? 3.505 -8.362 -0.680 1.00 84.25 95 LEU A CA 1
ATOM 680 C C . LEU A 1 95 ? 3.673 -7.692 -2.035 1.00 84.25 95 LEU A C 1
ATOM 682 O O . LEU A 1 95 ? 2.779 -6.978 -2.484 1.00 84.25 95 LEU A O 1
ATOM 686 N N . THR A 1 96 ? 4.795 -7.940 -2.700 1.00 82.88 96 THR A N 1
ATOM 687 C CA . THR A 1 96 ? 5.025 -7.469 -4.065 1.00 82.88 96 THR A CA 1
ATOM 688 C C . THR A 1 96 ? 5.469 -8.614 -4.951 1.00 82.88 96 THR A C 1
ATOM 690 O O . THR A 1 96 ? 6.258 -9.456 -4.530 1.00 82.88 96 THR A O 1
ATOM 693 N N . THR A 1 97 ? 4.991 -8.621 -6.186 1.00 82.62 97 THR A N 1
ATOM 694 C CA . THR A 1 97 ? 5.419 -9.555 -7.224 1.00 82.62 97 THR A CA 1
ATOM 695 C C . THR A 1 97 ? 5.776 -8.785 -8.485 1.00 82.62 97 THR A C 1
ATOM 697 O O . THR A 1 97 ? 5.223 -7.713 -8.749 1.00 82.62 97 THR A O 1
ATOM 700 N N . GLU A 1 98 ? 6.726 -9.314 -9.243 1.00 81.12 98 GLU A N 1
ATOM 701 C CA . GLU A 1 98 ? 7.130 -8.751 -10.521 1.00 81.12 98 GLU A CA 1
ATOM 702 C C . GLU A 1 98 ? 6.485 -9.549 -11.647 1.00 81.12 98 GLU A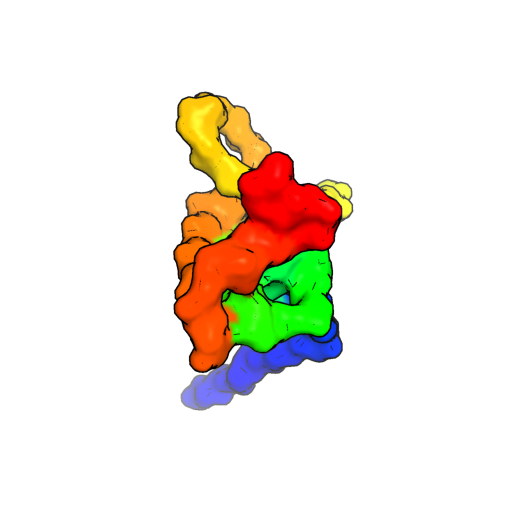 C 1
ATOM 704 O O . GLU A 1 98 ? 6.456 -10.778 -11.617 1.00 81.12 98 GLU A O 1
ATOM 709 N N . ILE A 1 99 ? 5.954 -8.829 -12.627 1.00 80.56 99 ILE A N 1
ATOM 710 C CA . ILE A 1 99 ? 5.489 -9.373 -13.891 1.00 80.56 99 ILE A CA 1
ATOM 711 C C . ILE A 1 99 ? 6.471 -8.910 -14.955 1.00 80.56 99 ILE A C 1
ATOM 713 O O . ILE A 1 99 ? 6.711 -7.708 -15.119 1.00 80.56 99 ILE A O 1
ATOM 717 N N . ASP A 1 100 ? 7.047 -9.879 -15.649 1.00 75.44 100 ASP A N 1
ATOM 718 C CA . ASP A 1 100 ? 8.059 -9.645 -16.665 1.00 75.44 100 ASP A CA 1
ATOM 719 C C . ASP A 1 100 ? 7.462 -9.104 -17.970 1.00 75.44 100 ASP A C 1
ATOM 721 O O . ASP A 1 100 ? 6.245 -9.091 -18.193 1.00 75.44 100 ASP A O 1
ATOM 725 N N . ALA A 1 101 ? 8.338 -8.572 -18.819 1.00 74.88 101 ALA A N 1
ATOM 726 C CA . ALA A 1 101 ? 7.947 -8.037 -20.110 1.00 74.88 101 ALA A CA 1
ATOM 727 C C . ALA A 1 101 ? 7.620 -9.186 -21.076 1.00 74.88 101 ALA A C 1
ATOM 729 O O . ALA A 1 101 ? 8.160 -10.279 -20.986 1.00 74.88 101 ALA A O 1
ATOM 730 N N . ALA A 1 102 ? 6.797 -8.926 -22.097 1.00 69.94 102 ALA A N 1
ATOM 731 C CA . ALA A 1 102 ? 6.594 -9.912 -23.167 1.00 69.94 102 ALA A CA 1
ATOM 732 C C . ALA A 1 102 ? 7.897 -10.221 -23.942 1.00 69.94 102 ALA A C 1
ATOM 734 O O . ALA A 1 102 ? 7.994 -11.241 -24.623 1.00 69.94 102 ALA A O 1
ATOM 735 N N . GLN A 1 103 ? 8.887 -9.325 -23.855 1.00 69.94 103 GLN A N 1
ATOM 736 C CA . GLN A 1 103 ? 10.256 -9.557 -24.296 1.00 69.94 103 GLN A CA 1
ATOM 737 C C . GLN A 1 103 ? 11.226 -9.218 -23.168 1.00 69.94 103 GLN A C 1
ATOM 739 O O . GLN A 1 103 ? 11.452 -8.043 -22.868 1.00 69.94 103 GLN A O 1
ATOM 744 N N . ASP A 1 104 ? 11.832 -10.245 -22.587 1.00 68.50 104 ASP A N 1
ATOM 745 C CA . ASP A 1 104 ? 12.817 -10.085 -21.525 1.00 68.50 104 ASP A CA 1
ATOM 746 C C . ASP A 1 104 ? 14.155 -9.664 -22.115 1.00 68.50 104 ASP A C 1
ATOM 748 O O . ASP A 1 104 ? 14.902 -10.455 -22.692 1.00 68.50 104 ASP A O 1
ATOM 752 N N . ASN A 1 105 ? 14.464 -8.377 -21.993 1.00 76.44 105 ASN A N 1
ATOM 753 C CA . ASN A 1 105 ? 15.790 -7.867 -22.283 1.00 76.44 105 ASN A CA 1
ATOM 754 C C . ASN A 1 105 ? 16.237 -6.918 -21.171 1.00 76.44 105 ASN A C 1
ATOM 756 O O . ASN A 1 105 ? 15.430 -6.275 -20.499 1.00 76.44 105 ASN A O 1
ATOM 760 N N . TYR A 1 106 ? 17.552 -6.843 -20.986 1.00 79.25 106 TYR A N 1
ATOM 761 C CA . TYR A 1 106 ? 18.174 -6.025 -19.949 1.00 79.25 106 TYR A CA 1
ATOM 762 C C . TYR A 1 106 ? 17.735 -4.554 -20.021 1.00 79.25 106 TYR A C 1
ATOM 764 O O . TYR A 1 106 ? 17.471 -3.942 -18.992 1.00 79.25 106 TYR A O 1
ATOM 772 N N . ASN A 1 107 ? 17.549 -4.008 -21.226 1.00 77.88 107 ASN A N 1
ATOM 773 C CA . ASN A 1 107 ? 17.125 -2.620 -21.405 1.00 77.88 107 ASN A CA 1
ATOM 774 C C . ASN A 1 107 ? 15.719 -2.361 -20.846 1.00 77.88 107 ASN A C 1
ATOM 776 O O . ASN A 1 107 ? 15.500 -1.319 -20.236 1.00 77.88 107 ASN A O 1
ATOM 780 N N . ASN A 1 108 ? 14.786 -3.304 -20.991 1.00 74.44 108 ASN A N 1
ATOM 781 C CA . ASN A 1 108 ? 13.442 -3.189 -20.422 1.00 74.44 108 ASN A CA 1
ATOM 782 C C . ASN A 1 108 ? 13.491 -3.135 -18.890 1.00 74.44 108 ASN A C 1
ATOM 784 O O . ASN A 1 108 ? 12.815 -2.302 -18.290 1.00 74.44 108 ASN A O 1
ATOM 788 N N . LEU A 1 109 ? 14.350 -3.945 -18.260 1.00 76.69 109 LEU A N 1
ATOM 789 C CA . LEU A 1 109 ? 14.587 -3.872 -16.816 1.00 76.69 109 LEU A CA 1
ATOM 790 C C . LEU A 1 109 ? 15.178 -2.513 -16.411 1.00 76.69 109 LEU A C 1
ATOM 792 O O . LEU A 1 109 ? 14.718 -1.908 -15.446 1.00 76.69 109 LEU A O 1
ATOM 796 N N . CYS A 1 110 ? 16.160 -2.015 -17.160 1.00 79.00 110 CYS A N 1
ATOM 797 C CA . CYS A 1 110 ? 16.803 -0.728 -16.906 1.00 79.00 110 CYS A CA 1
ATOM 798 C C . CYS A 1 110 ? 15.823 0.444 -16.975 1.00 79.00 110 CYS A C 1
ATOM 800 O O . CYS A 1 110 ? 15.738 1.224 -16.032 1.00 79.00 110 CYS A O 1
ATOM 802 N N . PHE A 1 111 ? 15.044 0.535 -18.056 1.00 76.12 111 PHE A N 1
ATOM 803 C CA . PHE A 1 111 ? 14.013 1.562 -18.218 1.00 76.12 111 PHE A CA 1
ATOM 804 C C . PHE A 1 111 ? 12.905 1.442 -17.174 1.00 76.12 111 PHE A C 1
ATOM 806 O O . PHE A 1 111 ? 12.343 2.451 -16.756 1.00 76.12 111 PHE A O 1
ATOM 813 N N . ARG A 1 112 ? 12.589 0.218 -16.739 1.00 72.38 112 ARG A N 1
ATOM 814 C CA . ARG A 1 112 ? 11.652 -0.007 -15.641 1.00 72.38 112 ARG A CA 1
ATOM 815 C C . ARG A 1 112 ? 12.201 0.576 -14.346 1.00 72.38 112 ARG A C 1
ATOM 817 O O . ARG A 1 112 ? 11.459 1.257 -13.665 1.00 72.38 112 ARG A O 1
ATOM 824 N N . LEU A 1 113 ? 13.455 0.321 -13.978 1.00 75.31 113 LEU A N 1
ATOM 825 C CA . LEU A 1 113 ? 14.017 0.766 -12.694 1.00 75.31 113 LEU A CA 1
ATOM 826 C C . LEU A 1 113 ? 14.344 2.267 -12.662 1.00 75.31 113 LEU A C 1
ATOM 828 O O . LEU A 1 113 ? 14.056 2.925 -11.662 1.00 75.31 113 LEU A O 1
ATOM 832 N N . ASP A 1 114 ? 14.882 2.805 -13.755 1.00 74.38 114 ASP A N 1
ATOM 833 C CA . ASP A 1 114 ? 15.147 4.230 -13.943 1.00 74.38 114 ASP A CA 1
ATOM 834 C C . ASP A 1 114 ? 14.689 4.656 -15.351 1.00 74.38 114 ASP A C 1
ATOM 836 O O . ASP A 1 114 ? 15.429 4.510 -16.328 1.00 74.38 114 ASP A O 1
ATOM 840 N N . PRO A 1 115 ? 13.467 5.203 -15.483 1.00 70.00 115 PRO A N 1
ATOM 841 C CA . PRO A 1 115 ? 12.947 5.655 -16.771 1.00 70.00 115 PRO A CA 1
ATOM 842 C C . PRO A 1 115 ? 13.729 6.823 -17.384 1.00 70.00 115 PRO A C 1
ATOM 844 O O . PRO A 1 115 ? 13.568 7.095 -18.573 1.00 70.00 115 PRO A O 1
ATOM 847 N N . VAL A 1 116 ? 14.521 7.546 -16.582 1.00 72.06 116 VAL A N 1
ATOM 848 C CA . VAL A 1 116 ? 15.220 8.771 -16.988 1.00 72.06 116 VAL A CA 1
ATOM 849 C C . VAL A 1 116 ? 16.638 8.457 -17.456 1.00 72.06 116 VAL A C 1
ATOM 851 O O . VAL A 1 116 ? 17.042 8.942 -18.512 1.00 72.06 116 VAL A O 1
ATOM 854 N N . ASN A 1 117 ? 17.379 7.634 -16.711 1.00 72.69 117 ASN A N 1
ATOM 855 C CA . ASN A 1 117 ? 18.791 7.346 -16.999 1.00 72.69 117 ASN A CA 1
ATOM 856 C C . ASN A 1 117 ? 19.037 5.923 -17.531 1.00 72.69 117 ASN A C 1
ATOM 858 O O . ASN A 1 117 ? 20.088 5.654 -18.121 1.00 72.69 117 ASN A O 1
ATOM 862 N N . GLY A 1 118 ? 18.079 5.003 -17.381 1.00 71.88 118 GLY A N 1
ATOM 863 C CA . GLY A 1 118 ? 18.299 3.583 -17.651 1.00 71.88 118 GLY A CA 1
ATOM 864 C C . GLY A 1 118 ? 19.395 3.000 -16.748 1.00 71.88 118 GLY A C 1
ATOM 865 O O . GLY A 1 118 ? 19.520 3.381 -15.591 1.00 71.88 118 GLY A O 1
ATOM 866 N N . CYS A 1 119 ? 20.200 2.069 -17.267 1.00 75.12 119 CYS A N 1
ATOM 867 C CA . CYS A 1 119 ? 21.335 1.485 -16.532 1.00 75.12 119 CYS A CA 1
ATOM 868 C C . CYS A 1 119 ? 22.669 2.222 -16.777 1.00 75.12 119 CYS A C 1
ATOM 870 O O . CYS A 1 119 ? 23.722 1.591 -16.674 1.00 75.12 119 CYS A O 1
ATOM 872 N N . ASN A 1 120 ? 22.633 3.503 -17.167 1.00 64.44 120 ASN A N 1
ATOM 873 C CA . ASN A 1 120 ? 23.840 4.301 -17.434 1.00 64.44 120 ASN A CA 1
ATOM 874 C C . ASN A 1 120 ? 24.370 5.007 -16.187 1.00 64.44 120 ASN A C 1
ATOM 876 O O . ASN A 1 120 ? 23.543 5.523 -15.405 1.00 64.44 120 ASN A O 1
#

Radius of gyration: 17.36 Å; chains: 1; bounding box: 52×28×40 Å

Sequence (120 aa):
MASAPCASPTSTAFQLYCIDGDSDGFCTVDGEGDMLIQAAGFNGNGGAMPAPNLGYRLGIRVYQAFAFESGGTLDTNPVGNQGLVLDPQRPLVQLTTEIDAAQDNYNNLCFRLDPVNGCN

Secondary structure (DSSP, 8-state):
-PPPP-PPP--SS-EEEEE-SSSSSS--SSSSS-EEEEEEEEBTTTB--S-GGG-EEEEEEEEEGGGGTT-PPPP-S---SS-----TTS-SEEEEEEE--SS--HHHHHHHH-TTTTT-